Protein AF-A0A533WAU2-F1 (afdb_monomer)

Radius of gyration: 18.28 Å; Cα contacts (8 Å, |Δi|>4): 131; chains: 1; bounding box: 46×35×46 Å

Mean predicted aligned error: 8.16 Å

Nearest PDB structures (foldseek):
  4fxy-assembly2_Q  TM=3.503E-01  e=6.718E+00  Rattus norvegicus

Sequence (148 aa):
MLFSISYALVEYYVIRDTTFGYSPMLFSLVYPYHFAMAAVFGLAAYGLLCGRVSIKSIIPSFIMVSALFSSMLAVEDFTWFTLRAVAPMHGDVNAGKLIMSGEWTTQFMGSVDAHFTAIPNWYFLSVVFSALVMMTTRRQQLAAIATT

pLDDT: mean 77.38, std 13.09, range [43.53, 93.62]

Secondary structure (DSSP, 8-state):
-HHHHHHHHHIIIIIS-GGG---HHHHGGGHHHHHHHHHHHHHHHHHHH-SS--GGGHHHHHHHHHHHHHHHHHHHHHHHHHHHHHSPPTT-TTTT-S--TTSHHHHTT-EEE-SSSEEEHHHHHHHHHHHHHHHHHHHHHHHHHHT-

Solvent-accessible surface area (backbone atoms only — not comparable to full-atom values): 8220 Å² total; per-residue (Å²): 104,69,65,29,46,56,45,22,52,44,44,55,64,60,68,64,39,52,90,80,70,60,63,71,75,69,52,61,67,46,60,60,43,58,58,55,47,49,53,52,51,32,53,53,46,36,63,71,73,44,84,69,89,45,84,87,43,50,64,63,42,49,54,50,21,51,31,51,52,44,50,39,48,54,49,16,52,51,43,32,25,45,40,28,35,78,61,48,61,87,87,50,92,58,53,63,36,54,42,57,81,79,37,81,80,18,60,84,68,36,54,47,81,65,89,77,33,36,43,37,43,58,55,58,52,39,53,54,51,31,52,52,49,52,52,52,53,50,51,52,53,53,53,54,59,76,74,108

Structure (mmCIF, N/CA/C/O backbone):
data_AF-A0A533WAU2-F1
#
_entry.id   AF-A0A533WAU2-F1
#
loop_
_atom_site.group_PDB
_atom_site.id
_atom_site.type_symbol
_atom_site.label_atom_id
_atom_site.label_alt_id
_atom_site.label_comp_id
_atom_site.label_asym_id
_atom_site.label_entity_id
_atom_site.label_seq_id
_atom_site.pdbx_PDB_ins_code
_atom_site.Cartn_x
_atom_site.Cartn_y
_atom_site.Cartn_z
_atom_site.occupancy
_atom_site.B_iso_or_equiv
_atom_site.auth_seq_id
_atom_site.auth_comp_id
_atom_site.auth_asym_id
_atom_site.auth_atom_id
_atom_site.pdbx_PDB_model_num
ATOM 1 N N . MET A 1 1 ? -11.502 2.915 -1.352 1.00 70.00 1 MET A N 1
ATOM 2 C CA . MET A 1 1 ? -11.145 2.083 -2.523 1.00 70.00 1 MET A CA 1
ATOM 3 C C . MET A 1 1 ? -11.074 2.904 -3.805 1.00 70.00 1 MET A C 1
ATOM 5 O O . MET A 1 1 ? -9.969 3.071 -4.286 1.00 70.00 1 MET A O 1
ATOM 9 N N . LEU A 1 2 ? -12.183 3.470 -4.317 1.00 78.38 2 LEU A N 1
ATOM 10 C CA . LEU A 1 2 ? -12.153 4.319 -5.527 1.00 78.38 2 LEU A CA 1
ATOM 11 C C . LEU A 1 2 ? -11.120 5.443 -5.433 1.00 78.38 2 LEU A C 1
ATOM 13 O O . LEU A 1 2 ? -10.349 5.627 -6.359 1.00 78.38 2 LEU A O 1
ATOM 17 N N . PHE A 1 3 ? -11.060 6.124 -4.283 1.00 77.88 3 PHE A N 1
ATOM 18 C CA . PHE A 1 3 ? -10.041 7.139 -4.041 1.00 77.88 3 PHE A CA 1
ATOM 19 C C . PHE A 1 3 ? -8.614 6.611 -4.275 1.00 77.88 3 PHE A C 1
ATOM 21 O O . PHE A 1 3 ? -7.903 7.171 -5.094 1.00 77.88 3 PHE A O 1
ATOM 28 N N . SER A 1 4 ? -8.218 5.523 -3.599 1.00 81.75 4 SER A N 1
ATOM 29 C CA . SER A 1 4 ? -6.873 4.933 -3.699 1.00 81.75 4 SER A CA 1
ATOM 30 C C . SER A 1 4 ? -6.512 4.535 -5.130 1.00 81.75 4 SER A C 1
ATOM 32 O O . SER A 1 4 ? -5.397 4.767 -5.573 1.00 81.7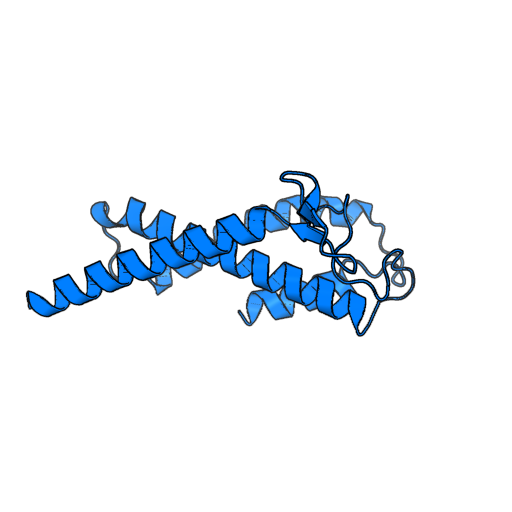5 4 SER A O 1
ATOM 34 N N . ILE A 1 5 ? -7.473 3.977 -5.874 1.00 83.94 5 ILE A N 1
ATOM 35 C CA . ILE A 1 5 ? -7.278 3.591 -7.278 1.00 83.94 5 ILE A CA 1
ATOM 36 C C . ILE A 1 5 ? -7.082 4.835 -8.153 1.00 83.94 5 ILE A C 1
ATOM 38 O O . ILE A 1 5 ? -6.131 4.905 -8.928 1.00 83.94 5 ILE A O 1
ATOM 42 N N . SER A 1 6 ? -7.968 5.827 -8.023 1.00 80.25 6 SER A N 1
ATOM 43 C CA . SER A 1 6 ? -7.872 7.084 -8.769 1.00 80.25 6 SER A CA 1
ATOM 44 C C . SER A 1 6 ? -6.581 7.830 -8.453 1.00 80.25 6 SER A C 1
ATOM 46 O O . SER A 1 6 ? -5.970 8.400 -9.352 1.00 80.25 6 SER A O 1
ATOM 48 N N . TYR A 1 7 ? -6.153 7.816 -7.193 1.00 79.44 7 TYR A N 1
ATOM 49 C CA . TYR A 1 7 ? -4.909 8.445 -6.787 1.00 79.44 7 TYR A CA 1
ATOM 50 C C . TYR A 1 7 ? -3.698 7.719 -7.368 1.00 79.44 7 TYR A C 1
ATOM 52 O O . TYR A 1 7 ? -2.875 8.379 -7.985 1.00 79.44 7 TYR A O 1
ATOM 60 N N . ALA A 1 8 ? -3.630 6.387 -7.292 1.00 83.69 8 ALA A N 1
ATOM 61 C CA . ALA A 1 8 ? -2.538 5.623 -7.896 1.00 83.69 8 ALA A CA 1
ATOM 62 C C . ALA A 1 8 ? -2.405 5.875 -9.411 1.00 83.69 8 ALA A C 1
ATOM 64 O O . ALA A 1 8 ? -1.294 5.959 -9.930 1.00 83.69 8 ALA A O 1
ATOM 65 N N . LEU A 1 9 ? -3.526 6.058 -10.122 1.00 83.69 9 LEU A N 1
ATOM 66 C CA . LEU A 1 9 ? -3.531 6.461 -11.535 1.00 83.69 9 LEU A CA 1
ATOM 67 C C . LEU A 1 9 ? -2.919 7.851 -11.745 1.00 83.69 9 LEU A C 1
ATOM 69 O O . LEU A 1 9 ? -2.072 8.026 -12.620 1.00 83.69 9 LEU A O 1
ATOM 73 N N . VAL A 1 10 ? -3.352 8.837 -10.954 1.00 80.38 10 VAL A N 1
ATOM 74 C CA . VAL A 1 10 ? -2.819 10.207 -11.006 1.00 80.38 10 VAL A CA 1
ATOM 75 C C . VAL A 1 10 ? -1.337 10.207 -10.644 1.00 80.38 10 VAL A C 1
ATOM 77 O O . VAL A 1 10 ? -0.532 10.838 -11.324 1.00 80.38 10 VAL A O 1
ATOM 80 N N . GLU A 1 11 ? -0.947 9.466 -9.616 1.00 78.56 11 GLU A N 1
ATOM 81 C CA . GLU A 1 11 ? 0.438 9.378 -9.192 1.00 78.56 11 GLU A CA 1
ATOM 82 C C . GLU A 1 11 ? 1.320 8.758 -10.279 1.00 78.56 11 GLU A C 1
ATOM 84 O O . GLU A 1 11 ? 2.359 9.322 -10.629 1.00 78.56 11 GLU A O 1
ATOM 89 N N . TYR A 1 12 ? 0.895 7.633 -10.856 1.00 82.69 12 TYR A N 1
ATOM 90 C CA . TYR A 1 12 ? 1.682 6.929 -11.862 1.00 82.69 12 TYR A CA 1
ATOM 91 C C . TYR A 1 12 ? 1.799 7.718 -13.175 1.00 82.69 12 TYR A C 1
ATOM 93 O O . TYR A 1 12 ? 2.903 7.874 -13.688 1.00 82.69 12 TYR A O 1
ATOM 101 N N . TYR A 1 13 ? 0.695 8.256 -13.706 1.00 81.69 13 TYR A N 1
ATOM 102 C CA . TYR A 1 13 ? 0.682 8.873 -15.042 1.00 81.69 13 TYR A CA 1
ATOM 103 C C . TYR A 1 13 ? 0.816 10.394 -15.070 1.00 81.69 13 TYR A C 1
ATOM 105 O O . TYR A 1 13 ? 1.127 10.942 -16.119 1.00 81.69 13 TYR A O 1
ATOM 113 N N . VAL A 1 14 ? 0.536 11.099 -13.974 1.00 74.25 14 VAL A N 1
ATOM 114 C CA . VAL A 1 14 ? 0.518 12.575 -13.966 1.00 74.25 14 VAL A CA 1
ATOM 115 C C . VAL A 1 14 ? 1.638 13.133 -13.101 1.00 74.25 14 VAL A C 1
ATOM 117 O O . VAL A 1 14 ? 2.281 14.107 -13.478 1.00 74.25 14 VAL A O 1
ATOM 120 N N . ILE A 1 15 ? 1.881 12.524 -11.940 1.00 70.94 15 ILE A N 1
ATOM 121 C CA . ILE A 1 15 ? 2.908 12.988 -10.999 1.00 70.94 15 ILE A CA 1
ATOM 122 C C . ILE A 1 15 ? 4.295 12.485 -11.409 1.00 70.94 15 ILE A C 1
ATOM 124 O O . ILE A 1 15 ? 5.270 13.236 -11.382 1.00 70.94 15 ILE A O 1
ATOM 128 N N . ARG A 1 16 ? 4.399 11.207 -11.781 1.00 67.94 16 ARG A N 1
ATOM 129 C CA . ARG A 1 16 ? 5.670 10.573 -12.150 1.00 67.94 16 ARG A CA 1
ATOM 130 C C . ARG A 1 16 ? 6.084 10.781 -13.604 1.00 67.94 16 ARG A C 1
ATOM 132 O O . ARG A 1 16 ? 7.270 10.623 -13.896 1.00 67.94 16 ARG A O 1
ATOM 139 N N . ASP A 1 17 ? 5.149 11.113 -14.489 1.00 63.72 17 ASP A N 1
ATOM 140 C CA . ASP A 1 17 ? 5.454 11.310 -15.900 1.00 63.72 17 ASP A CA 1
ATOM 141 C C . ASP A 1 17 ? 6.189 12.643 -16.114 1.00 63.72 17 ASP A C 1
ATOM 143 O O . ASP A 1 17 ? 5.627 13.737 -16.030 1.00 63.72 17 ASP A O 1
ATOM 147 N N . THR A 1 18 ? 7.489 12.543 -16.385 1.00 58.88 18 THR A N 1
ATOM 148 C CA . THR A 1 18 ? 8.367 13.694 -16.620 1.00 58.88 18 THR A CA 1
ATOM 149 C C . THR A 1 18 ? 8.340 14.181 -18.068 1.00 58.88 18 THR A C 1
ATOM 151 O O . THR A 1 18 ? 8.976 15.195 -18.368 1.00 58.88 18 THR A O 1
ATOM 154 N N . THR A 1 19 ? 7.587 13.535 -18.971 1.00 57.09 19 THR A N 1
ATOM 155 C CA . THR A 1 19 ? 7.469 13.991 -20.370 1.00 57.09 19 THR A CA 1
ATOM 156 C C . THR A 1 19 ? 6.837 15.377 -20.494 1.00 57.09 19 THR A C 1
ATOM 158 O O . THR A 1 19 ? 7.128 16.094 -21.450 1.00 57.09 19 THR A O 1
ATOM 161 N N . PHE A 1 20 ? 6.069 15.818 -19.493 1.00 51.81 20 PHE A N 1
ATOM 162 C CA . PHE A 1 20 ? 5.537 17.183 -19.413 1.00 51.81 20 PHE A CA 1
ATOM 163 C C . PHE A 1 20 ? 6.557 18.239 -18.940 1.00 51.81 20 PHE A C 1
ATOM 165 O O . PHE A 1 20 ? 6.206 19.409 -18.798 1.00 51.81 20 PHE A O 1
ATOM 172 N N . GLY A 1 21 ? 7.823 17.874 -18.702 1.00 48.28 21 GLY A N 1
ATOM 173 C CA . GLY A 1 21 ? 8.892 18.825 -18.370 1.00 48.28 21 GLY A CA 1
ATOM 174 C C . GLY A 1 21 ? 8.818 19.423 -16.958 1.00 48.28 21 GLY A C 1
ATOM 175 O O . GLY A 1 21 ? 9.555 20.361 -16.650 1.00 48.28 21 GLY A O 1
ATOM 176 N N . TYR A 1 22 ? 7.960 18.894 -16.080 1.00 47.91 22 TYR A N 1
ATOM 177 C CA . TYR A 1 22 ? 7.905 19.304 -14.678 1.00 47.91 22 TYR A CA 1
ATOM 178 C C . TYR A 1 22 ? 9.047 18.658 -13.882 1.00 47.91 22 TYR A C 1
ATOM 180 O O . TYR A 1 22 ? 9.235 17.443 -13.891 1.00 47.91 22 TYR A O 1
ATOM 188 N N . SER A 1 23 ? 9.835 19.487 -13.191 1.00 49.06 23 SER A N 1
ATOM 189 C CA . SER A 1 23 ? 10.961 19.029 -12.371 1.00 49.06 23 SER A CA 1
ATOM 190 C C . SER A 1 23 ? 10.481 18.114 -11.228 1.00 49.06 23 SER A C 1
ATOM 192 O O . SER A 1 23 ? 9.602 18.529 -10.464 1.00 49.06 23 SER A O 1
ATOM 194 N N . PRO A 1 24 ? 11.109 16.938 -11.011 1.00 50.12 24 PRO A N 1
ATOM 195 C CA . PRO A 1 24 ? 10.825 16.046 -9.878 1.00 50.12 24 PRO A CA 1
ATOM 196 C C . PRO A 1 24 ? 10.912 16.733 -8.502 1.00 50.12 24 PRO A C 1
ATOM 198 O O . PRO A 1 24 ? 10.351 16.253 -7.520 1.00 50.12 24 PRO A O 1
ATOM 201 N N . MET A 1 25 ? 11.599 17.879 -8.420 1.00 43.53 25 MET A N 1
A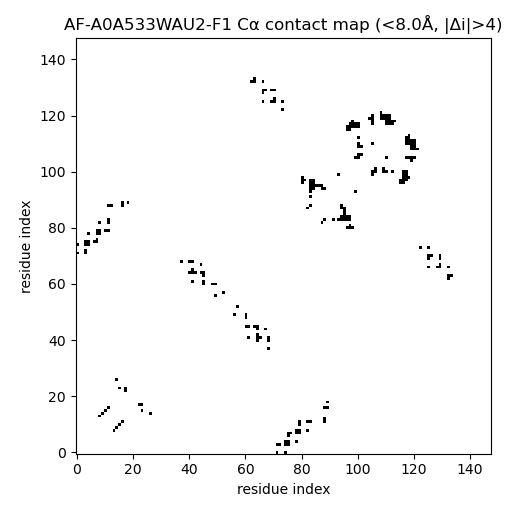TOM 202 C CA . MET A 1 25 ? 11.824 18.642 -7.189 1.00 43.53 25 MET A CA 1
ATOM 203 C C . MET A 1 25 ? 10.593 19.429 -6.703 1.00 43.53 25 MET A C 1
ATOM 205 O O . MET A 1 25 ? 10.524 19.790 -5.534 1.00 43.53 25 MET A O 1
ATOM 209 N N . LEU A 1 26 ? 9.601 19.682 -7.565 1.00 47.31 26 LEU A N 1
ATOM 210 C CA . LEU A 1 26 ? 8.295 20.208 -7.139 1.00 47.31 26 LEU A CA 1
ATOM 211 C C . LEU A 1 26 ? 7.408 19.104 -6.538 1.00 47.31 26 LEU A C 1
ATOM 213 O O . LEU A 1 26 ? 6.524 19.394 -5.739 1.00 47.31 26 LEU A O 1
ATOM 217 N N . PHE A 1 27 ? 7.686 17.836 -6.855 1.00 49.00 27 PHE A N 1
ATOM 218 C CA . PHE A 1 27 ? 6.941 16.679 -6.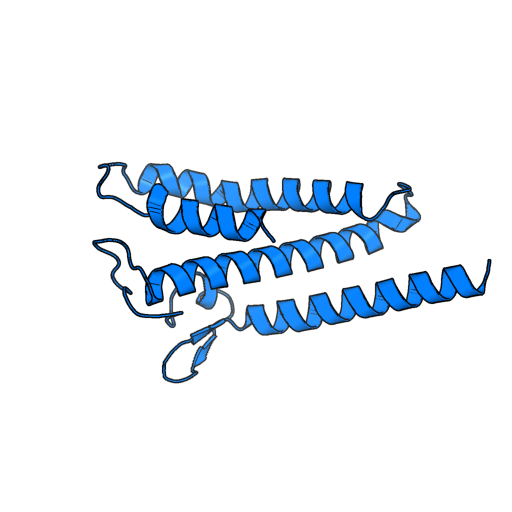357 1.00 49.00 27 PHE A CA 1
ATOM 219 C C . PHE A 1 27 ? 7.490 16.095 -5.054 1.00 49.00 27 PHE A C 1
ATOM 221 O O . PHE A 1 27 ? 6.745 15.475 -4.300 1.00 49.00 27 PHE A O 1
ATOM 228 N N . SER A 1 28 ? 8.742 16.375 -4.689 1.00 45.38 28 SER A N 1
ATOM 229 C CA . SER A 1 28 ? 9.223 16.116 -3.324 1.00 45.38 28 SER A CA 1
ATOM 230 C C . SER A 1 28 ? 8.480 16.955 -2.266 1.00 45.38 28 SER A C 1
ATOM 232 O 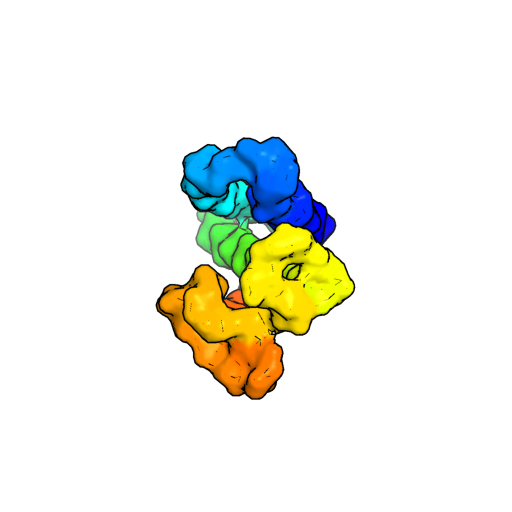O . SER A 1 28 ? 8.381 16.529 -1.118 1.00 45.38 28 SER A O 1
ATOM 234 N N . LEU A 1 29 ? 7.851 18.077 -2.654 1.00 44.59 29 LEU A N 1
ATOM 235 C CA . LEU A 1 29 ? 6.888 18.829 -1.828 1.00 44.59 29 LEU A CA 1
ATOM 236 C C . LEU A 1 29 ? 5.504 18.152 -1.718 1.00 44.59 29 LEU A C 1
ATOM 238 O O . LEU A 1 29 ? 4.697 18.560 -0.884 1.00 44.59 29 LEU A O 1
ATOM 242 N N . VAL A 1 30 ? 5.240 17.098 -2.499 1.00 49.94 30 VAL A N 1
ATOM 243 C CA . VAL A 1 30 ? 4.051 16.222 -2.415 1.00 49.94 30 VAL A CA 1
ATOM 244 C C . VAL A 1 30 ? 4.337 14.990 -1.534 1.00 49.94 30 VAL A C 1
ATOM 246 O O . VAL A 1 30 ? 3.425 14.308 -1.082 1.00 49.94 30 VAL A O 1
ATOM 249 N N . TYR A 1 31 ? 5.585 14.732 -1.137 1.00 49.28 31 TYR A N 1
ATOM 250 C CA . TYR A 1 31 ? 5.877 13.714 -0.116 1.00 49.28 31 TYR A CA 1
ATOM 251 C C . TYR A 1 31 ? 5.173 14.001 1.239 1.00 49.28 31 TYR A C 1
ATOM 253 O O . TYR A 1 31 ? 4.569 13.091 1.810 1.00 49.28 31 TYR A O 1
ATOM 261 N N . PRO A 1 32 ? 5.106 15.262 1.724 1.00 53.25 32 PRO A N 1
ATOM 262 C CA . PRO A 1 32 ? 4.226 15.670 2.826 1.00 53.25 32 PRO A CA 1
ATOM 263 C C . PRO A 1 32 ? 2.722 15.523 2.540 1.00 53.25 32 PRO A C 1
ATOM 265 O O . PRO A 1 32 ? 1.926 15.434 3.474 1.00 53.25 32 PRO A O 1
ATOM 268 N N . TYR A 1 33 ? 2.301 15.500 1.271 1.00 56.75 33 TYR A N 1
ATOM 269 C CA . TYR A 1 33 ? 0.887 15.394 0.900 1.00 56.75 33 TYR A CA 1
ATOM 270 C C . TYR A 1 33 ? 0.304 14.019 1.243 1.00 56.75 33 TYR A C 1
ATOM 272 O O . TYR A 1 33 ? -0.852 13.961 1.649 1.00 56.75 33 TYR A O 1
ATOM 280 N N . HIS A 1 34 ? 1.098 12.940 1.226 1.00 61.50 34 HIS A N 1
ATOM 281 C CA . HIS A 1 34 ? 0.668 11.637 1.756 1.00 61.50 34 HIS A CA 1
ATOM 282 C C . HIS A 1 34 ? 0.299 11.720 3.248 1.00 61.50 34 HIS A C 1
ATOM 284 O O . HIS A 1 34 ? -0.692 11.129 3.674 1.00 61.50 34 HIS A O 1
ATOM 290 N N . PHE A 1 35 ? 1.025 12.520 4.041 1.00 62.41 35 PHE A N 1
ATOM 291 C CA . PHE A 1 35 ? 0.696 12.759 5.453 1.00 62.41 35 PHE A CA 1
ATOM 292 C C . PHE A 1 35 ? -0.558 13.627 5.625 1.00 62.41 35 PHE A C 1
ATOM 294 O O . PHE A 1 35 ? -1.384 13.353 6.499 1.00 62.41 35 PHE A O 1
ATOM 301 N N . ALA A 1 36 ? -0.744 14.643 4.778 1.00 63.16 36 ALA A N 1
ATOM 302 C CA . ALA A 1 36 ? -1.961 15.456 4.778 1.00 63.16 36 ALA A CA 1
ATOM 303 C C . ALA A 1 36 ? -3.195 14.635 4.357 1.00 63.16 36 ALA A C 1
ATOM 305 O O . ALA A 1 36 ? -4.249 14.721 4.990 1.00 63.16 36 ALA A O 1
ATOM 306 N N . MET A 1 37 ? -3.050 13.776 3.347 1.00 65.44 37 MET A N 1
ATOM 307 C CA . MET A 1 37 ? -4.071 12.818 2.933 1.00 65.44 37 MET A CA 1
ATOM 308 C C . MET A 1 37 ? -4.387 11.814 4.035 1.00 65.44 37 MET A C 1
ATOM 310 O O . MET A 1 37 ? -5.560 11.557 4.282 1.00 65.44 37 MET A O 1
ATOM 314 N N . ALA A 1 38 ? -3.381 11.295 4.745 1.00 66.75 38 ALA A N 1
ATOM 315 C CA . ALA A 1 38 ? -3.591 10.382 5.866 1.00 66.75 38 ALA A CA 1
ATOM 316 C C . ALA A 1 38 ? -4.513 10.974 6.938 1.00 66.75 38 ALA A C 1
ATOM 318 O O . ALA A 1 38 ? -5.434 10.306 7.414 1.00 66.75 38 ALA A O 1
ATOM 319 N N . ALA A 1 39 ? -4.314 12.252 7.270 1.00 66.50 39 ALA A N 1
ATOM 320 C CA . ALA A 1 39 ? -5.165 12.966 8.214 1.00 66.50 39 ALA A CA 1
ATOM 321 C C . ALA A 1 39 ? -6.600 13.142 7.682 1.00 66.50 39 ALA A C 1
ATOM 323 O O . ALA A 1 39 ? -7.559 12.887 8.411 1.00 66.50 39 ALA A O 1
ATOM 324 N N . VAL A 1 40 ? -6.767 13.518 6.409 1.00 68.38 40 VAL A N 1
ATOM 325 C CA . VAL A 1 40 ? -8.092 13.682 5.782 1.00 68.38 40 VAL A CA 1
ATOM 326 C C . VAL A 1 40 ? -8.832 12.344 5.672 1.00 68.38 40 VAL A C 1
ATOM 328 O O . VAL A 1 40 ? -10.013 12.277 6.018 1.00 68.38 40 VAL A O 1
ATOM 331 N N . PHE A 1 41 ? -8.154 11.263 5.276 1.00 68.06 41 PHE A N 1
ATOM 332 C CA . PHE A 1 41 ? -8.740 9.920 5.227 1.00 68.06 41 PHE A CA 1
ATOM 333 C C . PHE A 1 41 ? -9.136 9.417 6.596 1.00 68.06 41 PHE A C 1
ATOM 335 O O . PHE A 1 41 ? -10.218 8.847 6.743 1.00 68.06 41 PHE A O 1
ATOM 342 N N . GLY A 1 42 ? -8.303 9.672 7.602 1.00 68.75 42 GLY A N 1
ATOM 343 C CA . GLY A 1 42 ? -8.637 9.299 8.960 1.00 68.75 42 GLY A CA 1
ATOM 344 C C . GLY A 1 42 ? -9.851 10.045 9.499 1.00 68.75 42 GLY A C 1
ATOM 345 O O . GLY A 1 42 ? -10.737 9.426 10.083 1.00 68.75 42 GLY A O 1
ATOM 346 N N . LEU A 1 43 ? -9.960 11.347 9.237 1.00 68.81 43 LEU A N 1
ATOM 347 C CA . LEU A 1 43 ? -11.117 12.147 9.650 1.00 68.81 43 LEU A CA 1
ATOM 348 C C . LEU A 1 43 ? -12.402 11.763 8.897 1.00 68.81 43 LEU A C 1
ATOM 350 O O . LEU A 1 43 ? -13.466 11.666 9.511 1.00 68.81 43 LEU A O 1
ATOM 354 N N . ALA A 1 44 ? -12.319 11.495 7.592 1.00 66.62 44 ALA A N 1
ATOM 355 C CA . ALA A 1 44 ? -13.464 11.044 6.802 1.00 66.62 44 ALA A CA 1
ATOM 356 C C . ALA A 1 44 ? -13.952 9.653 7.246 1.00 66.62 44 ALA A C 1
ATOM 358 O O . ALA A 1 44 ? -15.152 9.449 7.440 1.00 66.62 44 ALA A O 1
ATOM 359 N N . ALA A 1 45 ? -13.029 8.712 7.473 1.00 65.56 45 ALA A N 1
ATOM 360 C CA . ALA A 1 45 ? -13.348 7.385 7.996 1.00 65.56 45 ALA A CA 1
ATOM 361 C C . ALA A 1 45 ? -13.946 7.460 9.411 1.00 65.56 45 ALA A C 1
ATOM 363 O O . ALA A 1 45 ? -14.931 6.778 9.695 1.00 65.56 45 ALA A O 1
ATOM 364 N N . TYR A 1 46 ? -13.415 8.337 10.269 1.00 66.94 46 TYR A N 1
ATOM 365 C CA . TYR A 1 46 ? -13.964 8.611 11.597 1.00 66.94 46 TYR A CA 1
ATOM 366 C C . TYR A 1 46 ? -15.432 9.057 11.530 1.00 66.94 46 TYR A C 1
ATOM 368 O O . TYR A 1 46 ? -16.291 8.460 12.183 1.00 66.94 46 TYR A O 1
ATOM 376 N N . GLY A 1 47 ? -15.734 10.071 10.712 1.00 64.81 47 GLY A N 1
ATOM 377 C CA . GLY A 1 47 ? -17.088 10.617 10.584 1.00 64.81 47 GLY A CA 1
ATOM 378 C C . GLY A 1 47 ? -18.103 9.614 10.027 1.00 64.81 47 GLY A C 1
ATOM 379 O O . GLY A 1 47 ? -19.248 9.590 10.471 1.00 64.81 47 GLY A O 1
ATOM 380 N N . LEU A 1 48 ? -17.679 8.754 9.097 1.00 64.31 48 LEU A N 1
ATOM 381 C CA . LEU A 1 48 ? -18.547 7.757 8.464 1.00 64.31 48 LEU A CA 1
ATOM 382 C C . LEU A 1 48 ? -18.839 6.545 9.359 1.00 64.31 48 LEU A C 1
ATOM 384 O O . LEU A 1 48 ? -19.933 5.987 9.294 1.00 64.31 48 LEU A O 1
ATOM 388 N N . LEU A 1 49 ? -17.879 6.115 10.182 1.00 65.38 49 LEU A N 1
ATOM 389 C CA . LEU A 1 49 ? -17.970 4.837 10.906 1.00 65.38 49 LEU A CA 1
ATOM 390 C C . LEU A 1 49 ? -18.404 4.983 12.356 1.00 65.38 49 LEU A C 1
ATOM 392 O O . LEU A 1 49 ? -18.888 4.028 12.963 1.00 65.38 49 LEU A O 1
ATOM 396 N N . CYS A 1 50 ? -18.230 6.166 12.932 1.00 63.69 50 CYS A N 1
ATOM 397 C CA . CYS A 1 50 ? -18.476 6.408 14.344 1.00 63.69 50 CYS A CA 1
ATOM 398 C C . CYS A 1 50 ? -19.670 7.333 14.534 1.00 63.69 50 CYS A C 1
ATOM 400 O O . CYS A 1 50 ? -19.578 8.247 15.340 1.00 63.69 50 CYS A O 1
ATOM 402 N N . GLY A 1 51 ? -20.781 7.085 13.820 1.00 57.50 51 GLY A N 1
ATOM 403 C CA . GLY A 1 51 ? -21.988 7.930 13.720 1.00 57.50 51 GLY A CA 1
ATOM 404 C C . GLY A 1 51 ? -22.603 8.479 15.025 1.00 57.50 51 GLY A C 1
ATOM 405 O O . GLY A 1 51 ? -23.578 9.223 14.974 1.00 57.50 51 GLY A O 1
ATOM 406 N N . ARG A 1 52 ? -22.036 8.162 16.196 1.00 61.06 52 ARG A N 1
ATOM 407 C CA . ARG A 1 52 ? -22.133 8.940 17.437 1.00 61.06 52 ARG A CA 1
ATOM 408 C C . ARG A 1 52 ? -20.735 9.229 17.997 1.00 61.06 52 ARG A C 1
ATOM 410 O O . ARG A 1 52 ? -20.058 8.326 18.485 1.00 61.06 52 ARG A O 1
ATOM 417 N N . VAL A 1 53 ? -20.335 10.499 17.981 1.00 60.91 53 VAL A N 1
ATOM 418 C CA . VAL A 1 53 ? -19.075 10.958 18.580 1.00 60.91 53 VAL A CA 1
ATOM 419 C C . VAL A 1 53 ? -19.172 10.869 20.106 1.00 60.91 53 VAL A C 1
ATOM 421 O O . VAL A 1 53 ? -19.991 11.547 20.723 1.00 60.91 53 VAL A O 1
ATOM 424 N N . SER A 1 54 ? -18.338 10.032 20.724 1.00 71.44 54 SER A N 1
ATOM 425 C CA . SER A 1 54 ? -18.201 9.919 22.178 1.00 71.44 54 SER A CA 1
ATOM 426 C C . SER A 1 54 ? -16.728 9.917 22.573 1.00 71.44 54 SER A C 1
ATOM 428 O O . SER A 1 54 ? -15.894 9.329 21.892 1.00 71.44 54 SER A O 1
ATOM 430 N N . ILE A 1 55 ? -16.388 10.494 23.729 1.00 74.06 55 ILE A N 1
ATOM 431 C CA . ILE A 1 55 ? -15.019 10.413 24.270 1.00 74.06 55 ILE A CA 1
ATOM 432 C C . ILE A 1 55 ? -14.586 8.949 24.452 1.00 74.06 55 ILE A C 1
ATOM 434 O O . ILE A 1 55 ? -13.437 8.600 24.193 1.00 74.06 55 ILE A O 1
ATOM 438 N N . LYS A 1 56 ? -15.525 8.064 24.816 1.00 75.56 56 LYS A N 1
ATOM 439 C CA . LYS A 1 56 ? -15.256 6.628 24.984 1.00 75.56 56 LYS A CA 1
ATOM 440 C C . LYS A 1 56 ? -14.970 5.909 23.662 1.00 75.56 56 LYS A C 1
ATOM 442 O O . LYS A 1 56 ? -14.382 4.832 23.689 1.00 75.56 56 LYS A O 1
ATOM 447 N N . SER A 1 57 ? -15.372 6.477 22.521 1.00 74.06 57 SER A N 1
ATOM 448 C CA . SER A 1 57 ? -15.139 5.877 21.206 1.00 74.06 57 SER A CA 1
ATOM 449 C C . SER A 1 57 ? -13.839 6.338 20.551 1.00 74.06 57 SER A C 1
ATOM 451 O O . SER A 1 57 ? -13.413 5.684 19.613 1.00 74.06 57 SER A O 1
ATOM 453 N N . ILE A 1 58 ? -13.158 7.374 21.060 1.00 77.00 58 ILE A N 1
ATOM 454 C CA . ILE A 1 58 ? -11.959 7.954 20.421 1.00 77.00 58 ILE A CA 1
ATOM 455 C C . ILE A 1 58 ? -10.892 6.896 20.106 1.00 77.00 58 ILE A C 1
ATOM 457 O O . ILE A 1 58 ? -10.430 6.820 18.970 1.00 77.00 58 ILE A O 1
ATOM 461 N N . ILE A 1 59 ? -10.516 6.064 21.084 1.00 81.00 59 ILE A N 1
ATOM 462 C CA . ILE A 1 59 ? -9.463 5.051 20.897 1.00 81.00 59 ILE A CA 1
ATOM 463 C C . ILE A 1 59 ? -9.895 3.973 19.880 1.00 81.00 59 ILE A C 1
ATOM 465 O O . ILE A 1 59 ? -9.170 3.775 18.904 1.00 81.00 59 ILE A O 1
ATOM 469 N N . PRO A 1 60 ? -11.060 3.303 20.031 1.00 78.38 60 PRO A N 1
ATOM 470 C CA . PRO A 1 60 ? -11.559 2.370 19.017 1.00 78.38 60 PRO A CA 1
ATOM 471 C C . PRO A 1 60 ? -11.663 2.980 17.616 1.00 78.38 60 PRO A C 1
ATOM 473 O O . PRO A 1 60 ? -11.319 2.330 16.629 1.00 78.38 60 PRO A O 1
ATOM 476 N N . SER A 1 61 ? -12.105 4.235 17.523 1.00 77.19 61 SER A N 1
ATOM 477 C CA . SER A 1 61 ? -12.215 4.946 16.256 1.00 77.19 61 SER A CA 1
ATOM 478 C C . SER A 1 61 ? -10.853 5.199 15.625 1.00 77.19 61 SER A C 1
ATOM 480 O O . SER A 1 61 ? -10.705 4.988 14.427 1.00 77.19 61 SER A O 1
ATOM 482 N N . PHE A 1 62 ? -9.851 5.600 16.411 1.00 80.25 62 PHE A N 1
ATOM 483 C CA . PHE A 1 62 ? -8.488 5.782 15.917 1.00 80.25 62 PHE A CA 1
ATOM 484 C C . PHE A 1 62 ? -7.916 4.471 15.370 1.00 80.25 62 PHE A C 1
ATOM 486 O O . PHE A 1 62 ? -7.379 4.450 14.270 1.00 80.25 62 PHE A O 1
ATOM 493 N N . ILE A 1 63 ? -8.118 3.359 16.082 1.00 85.31 63 ILE A N 1
ATOM 494 C CA . ILE A 1 63 ? -7.688 2.024 15.641 1.00 85.31 63 ILE A CA 1
ATOM 495 C C . ILE A 1 63 ? -8.364 1.628 14.316 1.00 85.31 63 ILE A C 1
ATOM 497 O O . ILE A 1 63 ? -7.689 1.164 13.396 1.00 85.31 63 ILE A O 1
ATOM 501 N N . MET A 1 64 ? -9.678 1.849 14.190 1.00 82.50 64 MET A N 1
ATOM 502 C CA . MET A 1 64 ? -10.428 1.600 12.951 1.00 82.50 64 MET A CA 1
ATOM 503 C C . MET A 1 64 ? -9.922 2.461 11.791 1.00 82.50 64 MET A C 1
ATOM 505 O O . MET A 1 64 ? -9.682 1.966 10.691 1.00 82.50 64 MET A O 1
ATOM 509 N N . VAL A 1 65 ? -9.719 3.749 12.052 1.00 81.94 65 VAL A N 1
ATOM 510 C CA . VAL A 1 65 ? -9.147 4.701 11.102 1.00 81.94 65 VAL A CA 1
ATOM 511 C C . VAL A 1 65 ? -7.772 4.241 10.627 1.00 81.94 65 VAL A C 1
ATOM 513 O O . VAL A 1 65 ? -7.534 4.209 9.422 1.00 81.94 65 VAL A O 1
ATOM 516 N N . SER A 1 66 ? -6.883 3.836 11.536 1.00 83.00 66 SER A N 1
ATOM 517 C CA . SER A 1 66 ? -5.550 3.345 11.181 1.00 83.00 66 SER A CA 1
ATOM 518 C C . SER A 1 66 ? -5.612 2.081 10.322 1.00 83.00 66 SER A C 1
ATOM 520 O O . SER A 1 66 ? -4.842 1.961 9.371 1.00 83.00 66 SER A O 1
ATOM 522 N N . ALA A 1 67 ? -6.526 1.152 10.619 1.00 85.88 67 ALA A N 1
ATOM 523 C CA . ALA A 1 67 ? -6.697 -0.075 9.836 1.00 85.88 67 ALA A CA 1
ATOM 524 C C . ALA A 1 67 ? -7.159 0.227 8.406 1.00 85.88 67 ALA A C 1
ATOM 526 O O . ALA A 1 67 ? -6.612 -0.298 7.434 1.00 85.88 67 ALA A O 1
ATOM 527 N N . LEU A 1 68 ? -8.127 1.131 8.266 1.00 81.25 68 LEU A N 1
ATOM 528 C CA . LEU A 1 68 ? -8.630 1.551 6.962 1.00 81.25 68 LEU A CA 1
ATOM 529 C C . LEU A 1 68 ? -7.598 2.333 6.171 1.00 81.25 68 LEU A C 1
ATOM 531 O O . LEU A 1 68 ? -7.427 2.072 4.985 1.00 81.25 68 LEU A O 1
ATOM 535 N N . PHE A 1 69 ? -6.891 3.251 6.822 1.00 81.62 69 PHE A N 1
ATOM 536 C CA . PHE A 1 69 ? -5.817 4.002 6.193 1.00 81.62 69 PHE A CA 1
ATOM 537 C C . PHE A 1 69 ? -4.719 3.065 5.676 1.00 81.62 69 PHE A C 1
ATOM 539 O O . PHE A 1 69 ? -4.356 3.130 4.505 1.00 81.62 69 PHE A O 1
ATOM 546 N N . SER A 1 70 ? -4.265 2.122 6.507 1.00 84.56 70 SER A N 1
ATOM 547 C CA . SER A 1 70 ? -3.274 1.118 6.109 1.00 84.56 70 SER A CA 1
ATOM 548 C C . SER A 1 70 ? -3.754 0.264 4.928 1.00 84.56 70 SER A C 1
ATOM 550 O O . SER A 1 70 ? -3.004 0.053 3.978 1.00 84.56 70 SER A O 1
ATOM 552 N N . SER A 1 71 ? -5.022 -0.157 4.938 1.00 84.69 71 SER A N 1
ATOM 553 C CA . SER A 1 71 ? -5.633 -0.888 3.819 1.00 84.69 71 SER A CA 1
ATOM 554 C C . SER A 1 71 ? -5.712 -0.046 2.540 1.00 84.69 71 SER A C 1
ATOM 556 O O . SER A 1 71 ? -5.503 -0.562 1.445 1.00 84.69 71 SER A O 1
ATOM 558 N N . MET A 1 72 ? -6.019 1.249 2.656 1.00 83.12 72 MET A N 1
ATOM 559 C CA . MET A 1 72 ? -6.087 2.165 1.516 1.00 83.12 72 MET A CA 1
ATOM 560 C C . MET A 1 72 ? -4.722 2.378 0.865 1.00 83.12 72 MET A C 1
ATOM 562 O O . MET A 1 72 ? -4.669 2.375 -0.362 1.00 83.12 72 MET A O 1
ATOM 566 N N . LEU A 1 73 ? -3.652 2.488 1.658 1.00 83.50 73 LEU A N 1
ATOM 567 C CA . LEU A 1 73 ? -2.280 2.539 1.146 1.00 83.50 73 LEU A CA 1
ATOM 568 C C . LEU A 1 73 ? -1.902 1.246 0.417 1.00 83.50 73 LEU A C 1
ATOM 570 O O . LEU A 1 73 ? -1.375 1.289 -0.684 1.00 83.50 73 LEU A O 1
ATOM 574 N N . ALA A 1 74 ? -2.230 0.080 0.980 1.00 87.06 74 ALA A N 1
ATOM 575 C CA . ALA A 1 74 ? -1.930 -1.192 0.322 1.00 87.06 74 ALA A CA 1
ATOM 576 C C . ALA A 1 74 ? -2.630 -1.327 -1.049 1.00 87.06 74 ALA A C 1
ATOM 578 O O . ALA A 1 74 ? -2.045 -1.844 -1.999 1.00 87.06 74 ALA A O 1
ATOM 579 N N . VAL A 1 75 ? -3.876 -0.849 -1.170 1.00 88.25 75 VAL A N 1
ATOM 580 C CA . VAL A 1 75 ? -4.616 -0.831 -2.448 1.00 88.25 75 VAL A CA 1
ATOM 581 C C . VAL A 1 75 ? -4.001 0.150 -3.446 1.00 88.25 75 VAL A C 1
ATOM 583 O O . VAL A 1 75 ? -3.937 -0.151 -4.639 1.00 88.25 75 VAL A O 1
ATOM 586 N N . GLU A 1 76 ? -3.588 1.320 -2.972 1.00 86.50 76 GLU A N 1
ATOM 587 C CA . GLU A 1 76 ? -2.918 2.346 -3.768 1.00 86.50 76 GLU A CA 1
ATOM 588 C C . GLU A 1 76 ? -1.604 1.823 -4.350 1.00 86.50 76 GLU A C 1
ATOM 590 O O . GLU A 1 76 ? -1.484 1.765 -5.575 1.00 86.50 76 GLU A O 1
ATOM 595 N N . ASP A 1 77 ? -0.696 1.320 -3.506 1.00 88.44 77 ASP A N 1
ATOM 596 C CA . ASP A 1 77 ? 0.558 0.699 -3.938 1.00 88.44 77 ASP A CA 1
ATOM 597 C C . ASP A 1 77 ? 0.300 -0.395 -4.973 1.00 88.44 77 ASP A C 1
ATOM 599 O O . ASP A 1 77 ? 0.895 -0.407 -6.049 1.00 88.44 77 ASP A O 1
ATOM 603 N N . PHE A 1 78 ? -0.596 -1.336 -4.658 1.00 89.19 78 PHE A N 1
ATOM 604 C CA . PHE A 1 78 ? -0.870 -2.458 -5.545 1.00 89.19 78 PHE A CA 1
ATOM 605 C C . PHE A 1 78 ? -1.370 -1.982 -6.912 1.00 89.19 78 PHE A C 1
ATOM 607 O O . PHE A 1 78 ? -0.966 -2.524 -7.943 1.00 89.19 78 PHE A O 1
ATOM 614 N N . THR A 1 79 ? -2.215 -0.948 -6.933 1.00 92.00 79 THR A N 1
ATOM 615 C CA . THR A 1 79 ? -2.686 -0.333 -8.177 1.00 92.00 79 THR A CA 1
ATOM 616 C C . THR A 1 79 ? -1.519 0.300 -8.930 1.00 92.00 79 THR A C 1
ATOM 618 O O . THR A 1 79 ? -1.338 0.003 -10.108 1.00 92.00 79 THR A O 1
ATOM 621 N N . TRP A 1 80 ? -0.689 1.095 -8.254 1.00 90.38 80 TRP A N 1
ATOM 622 C CA . TRP A 1 80 ? 0.486 1.751 -8.833 1.00 90.38 80 TRP A CA 1
ATOM 623 C C . TRP A 1 80 ? 1.441 0.735 -9.476 1.00 90.38 80 TRP A C 1
ATOM 625 O O . TRP A 1 80 ? 1.817 0.861 -10.643 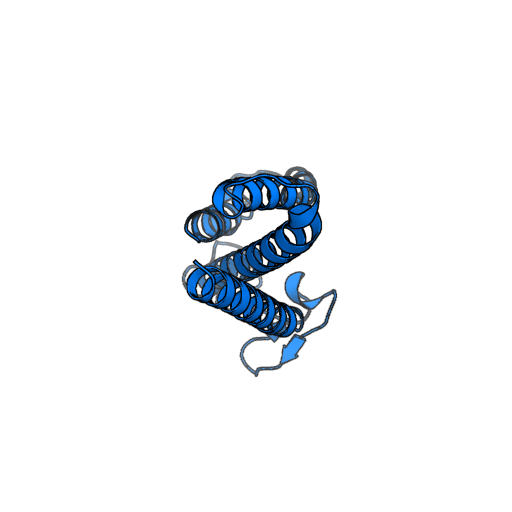1.00 90.38 80 TRP A O 1
ATOM 635 N N . PHE A 1 81 ? 1.775 -0.337 -8.757 1.00 92.12 81 PHE A N 1
ATOM 636 C CA . PHE A 1 81 ? 2.675 -1.382 -9.247 1.00 92.12 81 PHE A CA 1
ATOM 637 C C . PHE A 1 81 ? 2.048 -2.226 -10.355 1.00 92.12 81 PHE A C 1
ATOM 639 O O . PHE A 1 81 ? 2.744 -2.637 -11.284 1.00 92.12 81 PHE A O 1
ATOM 646 N N . THR A 1 82 ? 0.732 -2.446 -10.308 1.00 93.19 82 THR A N 1
ATOM 647 C CA . THR A 1 82 ? 0.012 -3.086 -11.412 1.00 93.19 82 THR A CA 1
ATOM 648 C C . THR A 1 82 ? 0.108 -2.231 -12.670 1.00 93.19 82 THR A C 1
ATOM 650 O O . THR A 1 82 ? 0.479 -2.761 -13.714 1.00 93.19 82 THR A O 1
ATOM 653 N N . LEU A 1 83 ? -0.144 -0.919 -12.578 1.00 90.75 83 LEU A N 1
ATOM 654 C CA . LEU A 1 83 ? -0.015 0.009 -13.707 1.00 90.75 83 LEU A CA 1
ATOM 655 C C . LEU A 1 83 ? 1.394 -0.025 -14.298 1.00 90.75 83 LEU A C 1
ATOM 657 O O . LEU A 1 83 ? 1.534 -0.170 -15.510 1.00 90.75 83 LEU A O 1
ATOM 661 N N . ARG A 1 84 ? 2.433 -0.015 -13.457 1.00 9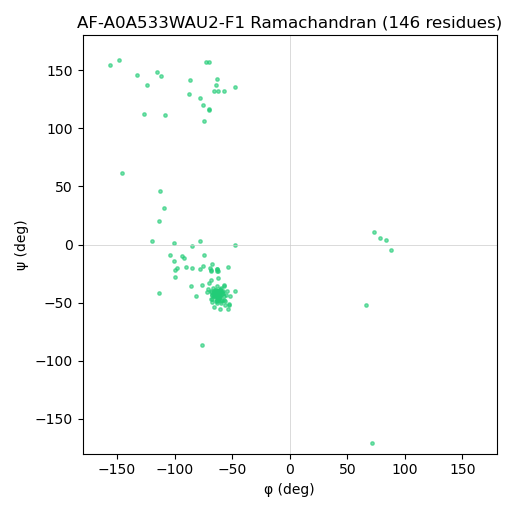1.31 84 ARG A N 1
ATOM 662 C CA . ARG A 1 84 ? 3.818 -0.183 -13.916 1.00 91.31 84 ARG A CA 1
ATOM 663 C C . ARG A 1 84 ? 4.065 -1.482 -14.669 1.00 91.31 84 ARG A C 1
ATOM 665 O O . ARG A 1 84 ? 4.803 -1.503 -15.656 1.00 91.31 84 ARG A O 1
ATOM 672 N N . ALA A 1 85 ? 3.504 -2.578 -14.181 1.00 92.56 85 ALA A N 1
ATOM 673 C CA . ALA A 1 85 ? 3.712 -3.879 -14.789 1.00 92.56 85 ALA A CA 1
ATOM 674 C C . ALA A 1 85 ? 2.970 -4.012 -16.129 1.00 92.56 85 ALA A C 1
ATOM 676 O O . ALA A 1 85 ? 3.534 -4.563 -17.073 1.00 92.56 85 ALA A O 1
ATOM 677 N N . VAL A 1 86 ? 1.730 -3.515 -16.228 1.00 93.62 86 VAL A N 1
ATOM 678 C CA . VAL A 1 86 ? 0.859 -3.770 -17.394 1.00 93.62 86 VAL A CA 1
ATOM 679 C C . VAL A 1 86 ? 0.821 -2.638 -18.418 1.00 93.62 86 VAL A C 1
ATOM 681 O O . VAL A 1 86 ? 0.578 -2.893 -19.594 1.00 93.62 86 VAL A O 1
ATOM 684 N N . ALA A 1 87 ? 1.036 -1.398 -17.991 1.00 91.06 87 ALA A N 1
ATOM 685 C CA . ALA A 1 87 ? 0.936 -0.203 -18.823 1.00 91.06 87 ALA A CA 1
ATOM 686 C C . ALA A 1 87 ? 1.973 0.852 -18.380 1.00 91.06 87 ALA A C 1
ATOM 688 O O . ALA A 1 87 ? 1.591 1.943 -17.937 1.00 91.06 87 ALA A O 1
ATOM 689 N N . PRO A 1 88 ? 3.280 0.524 -18.465 1.00 89.06 88 PRO A N 1
ATOM 690 C CA . PRO A 1 88 ? 4.341 1.378 -17.954 1.00 89.06 88 PRO A CA 1
ATOM 691 C C . PRO A 1 88 ? 4.399 2.725 -18.671 1.00 89.06 88 PRO A C 1
ATOM 693 O O . PRO A 1 88 ? 4.236 2.804 -19.891 1.00 89.06 88 PRO A O 1
ATOM 696 N N . MET A 1 89 ? 4.698 3.780 -17.915 1.00 84.69 89 MET A N 1
ATOM 697 C CA . MET A 1 89 ? 5.010 5.090 -18.489 1.00 84.69 89 MET A CA 1
ATOM 698 C C . MET A 1 89 ? 6.370 5.065 -19.205 1.00 84.69 89 MET A C 1
ATOM 700 O O . MET A 1 89 ? 7.255 4.260 -18.892 1.00 84.69 89 MET A O 1
ATOM 704 N N . HIS A 1 90 ? 6.570 5.983 -20.151 1.00 79.88 90 HIS A N 1
ATOM 705 C CA . HIS A 1 90 ? 7.861 6.126 -20.816 1.00 79.88 90 HIS A CA 1
ATOM 706 C C . HIS A 1 90 ? 8.933 6.600 -19.820 1.00 79.88 90 HIS A C 1
ATOM 708 O O . HIS A 1 90 ? 8.716 7.548 -19.072 1.00 79.88 90 HIS A O 1
ATOM 714 N N . GLY A 1 91 ? 10.099 5.950 -19.808 1.00 76.31 91 GLY A N 1
ATOM 715 C CA . GLY A 1 91 ? 11.203 6.311 -18.911 1.00 76.31 91 GLY A CA 1
ATOM 716 C C . GLY A 1 91 ? 11.132 5.717 -17.496 1.00 76.31 91 GLY A C 1
ATOM 717 O O . GLY A 1 91 ? 12.014 6.005 -16.687 1.00 76.31 91 GLY A O 1
ATOM 718 N N . ASP A 1 92 ? 10.150 4.863 -17.184 1.00 83.38 92 ASP A N 1
ATOM 719 C CA . ASP A 1 92 ? 10.160 4.094 -15.934 1.00 83.38 92 ASP A CA 1
ATOM 720 C C . ASP A 1 92 ? 11.265 3.025 -15.965 1.00 83.38 92 ASP A C 1
ATOM 722 O O . ASP A 1 92 ? 11.234 2.077 -16.750 1.00 83.38 92 ASP A O 1
ATOM 726 N N . VAL A 1 93 ? 12.249 3.167 -15.076 1.00 83.38 93 VAL A N 1
ATOM 727 C CA . VAL A 1 93 ? 13.401 2.259 -14.950 1.00 83.38 93 VAL A CA 1
ATOM 728 C C . VAL A 1 93 ? 13.015 0.831 -14.553 1.00 83.38 93 VAL A C 1
ATOM 730 O O . VAL A 1 93 ? 13.783 -0.104 -14.784 1.00 83.38 93 VAL A O 1
ATOM 733 N N . ASN A 1 94 ? 11.831 0.654 -13.968 1.00 87.94 94 ASN A N 1
ATOM 734 C CA . ASN A 1 94 ? 11.296 -0.626 -13.518 1.00 87.94 94 ASN A CA 1
ATOM 735 C C . ASN A 1 94 ? 10.065 -1.056 -14.336 1.00 87.94 94 ASN A C 1
ATOM 737 O O . ASN A 1 94 ? 9.290 -1.900 -13.878 1.00 87.94 94 ASN A O 1
ATOM 741 N N . ALA A 1 95 ? 9.884 -0.501 -15.539 1.00 87.75 95 ALA A N 1
ATOM 742 C CA . ALA A 1 95 ? 8.806 -0.863 -16.454 1.00 87.75 95 ALA A CA 1
ATOM 743 C C . ALA A 1 95 ? 8.667 -2.387 -16.626 1.00 87.75 95 ALA A C 1
ATOM 745 O O . ALA A 1 95 ? 9.658 -3.107 -16.792 1.00 87.75 95 ALA A O 1
ATOM 746 N N . GLY A 1 96 ? 7.426 -2.881 -16.589 1.00 90.19 96 GLY A N 1
ATOM 747 C CA . GLY A 1 96 ? 7.125 -4.308 -16.744 1.00 90.19 96 GLY A CA 1
ATOM 748 C C . GLY A 1 96 ? 7.377 -5.161 -15.495 1.00 90.19 96 GLY A C 1
ATOM 749 O O . GLY A 1 96 ? 7.241 -6.382 -15.558 1.00 90.19 96 GLY A O 1
ATOM 750 N N . LYS A 1 97 ? 7.734 -4.554 -14.355 1.00 90.75 97 LYS A N 1
ATOM 751 C CA . LYS A 1 97 ? 7.942 -5.252 -13.075 1.00 90.75 97 LYS A CA 1
ATOM 752 C C . LYS A 1 97 ? 6.913 -4.808 -12.036 1.00 90.75 97 LYS A C 1
ATOM 754 O O . LYS A 1 97 ? 6.500 -3.653 -12.044 1.00 90.75 97 LYS A O 1
ATOM 759 N N . LEU A 1 98 ? 6.533 -5.705 -11.119 1.00 91.81 98 LEU A N 1
ATOM 760 C CA . LEU A 1 98 ? 5.593 -5.404 -10.029 1.00 91.81 98 LEU A CA 1
ATOM 761 C C . LEU A 1 98 ? 6.249 -4.603 -8.916 1.00 91.81 98 LEU A C 1
ATOM 763 O O . LEU A 1 98 ? 6.196 -3.394 -9.000 1.00 91.81 98 LEU A O 1
ATOM 767 N N . ILE A 1 99 ? 6.897 -5.214 -7.925 1.00 92.00 99 ILE A N 1
ATOM 768 C CA . ILE A 1 99 ? 7.630 -4.520 -6.851 1.00 92.00 99 ILE A CA 1
ATOM 769 C C . ILE A 1 99 ? 9.064 -5.044 -6.846 1.00 92.00 99 ILE A C 1
ATOM 771 O O . ILE A 1 99 ? 9.286 -6.249 -6.964 1.00 92.00 99 ILE A O 1
ATOM 775 N N . MET A 1 100 ? 10.042 -4.159 -6.694 1.00 90.56 100 MET A N 1
ATOM 776 C CA . MET A 1 100 ? 11.461 -4.500 -6.644 1.00 90.56 100 MET A CA 1
ATOM 777 C C . MET A 1 100 ? 12.033 -4.258 -5.244 1.00 90.56 100 MET A C 1
ATOM 779 O O . MET A 1 100 ? 11.659 -3.316 -4.544 1.00 90.56 100 MET A O 1
ATOM 783 N N . SER A 1 101 ? 12.976 -5.108 -4.836 1.00 87.50 101 SER A N 1
ATOM 784 C CA . SER A 1 101 ? 13.719 -4.900 -3.591 1.00 87.50 101 SER A CA 1
ATOM 785 C C . SER A 1 101 ? 14.547 -3.614 -3.672 1.00 87.50 101 SER A C 1
ATOM 787 O O . SER A 1 101 ? 15.163 -3.328 -4.700 1.00 87.50 101 SER A O 1
ATOM 789 N N . GLY A 1 102 ? 14.545 -2.828 -2.596 1.00 83.00 102 GLY A N 1
ATOM 790 C CA . GLY A 1 102 ? 15.207 -1.524 -2.531 1.00 83.00 102 GLY A CA 1
ATOM 791 C C . GLY A 1 102 ? 14.338 -0.351 -2.993 1.00 83.00 102 GLY A C 1
ATOM 792 O O . GLY A 1 102 ? 14.756 0.797 -2.850 1.00 83.00 102 GLY A O 1
ATOM 793 N N . GLU A 1 103 ? 13.120 -0.597 -3.489 1.00 83.62 103 GLU A N 1
ATOM 794 C CA . GLU A 1 103 ? 12.134 0.464 -3.723 1.00 83.62 103 GLU A CA 1
ATOM 795 C C . GLU A 1 103 ? 11.546 0.986 -2.413 1.00 83.62 103 GLU A C 1
ATOM 797 O O . GLU A 1 103 ? 11.529 0.278 -1.407 1.00 83.62 103 GLU A O 1
ATOM 802 N N . TRP A 1 104 ? 11.023 2.212 -2.439 1.00 80.62 104 TRP A N 1
ATOM 803 C CA . TRP A 1 104 ? 10.514 2.949 -1.277 1.00 80.62 104 TRP A CA 1
ATOM 804 C C . TRP A 1 104 ? 9.577 2.127 -0.371 1.00 80.62 104 TRP A C 1
ATOM 806 O O . TRP A 1 104 ? 9.725 2.160 0.849 1.00 80.62 104 TRP A O 1
ATOM 816 N N . THR A 1 105 ? 8.688 1.311 -0.947 1.00 82.25 105 THR A N 1
ATOM 817 C CA . THR A 1 105 ? 7.748 0.462 -0.189 1.00 82.25 105 THR A CA 1
ATOM 818 C C . THR A 1 105 ? 8.455 -0.677 0.572 1.00 82.25 105 THR A C 1
ATOM 820 O O . THR A 1 105 ? 7.971 -1.162 1.591 1.00 82.25 105 THR A O 1
ATOM 823 N N . THR A 1 106 ? 9.656 -1.073 0.138 1.00 87.00 106 THR A N 1
ATOM 824 C CA . THR A 1 106 ? 10.478 -2.132 0.755 1.00 87.00 106 THR A CA 1
ATOM 825 C C . THR A 1 106 ? 11.609 -1.596 1.639 1.00 87.00 106 THR A C 1
ATOM 827 O O . THR A 1 106 ? 12.185 -2.357 2.412 1.00 87.00 106 THR A O 1
ATOM 830 N N . GLN A 1 107 ? 11.944 -0.304 1.557 1.00 82.38 107 GLN A N 1
ATOM 831 C CA . GLN A 1 107 ? 13.144 0.263 2.193 1.00 82.38 107 GLN A CA 1
ATOM 832 C C . GLN A 1 107 ? 13.103 0.237 3.724 1.00 82.38 107 GLN A C 1
ATOM 834 O O . GLN A 1 107 ? 14.122 -0.006 4.363 1.00 82.38 107 GLN A O 1
ATOM 839 N N . PHE A 1 108 ? 11.935 0.479 4.321 1.00 79.31 108 PHE A N 1
ATOM 840 C CA . PHE A 1 108 ? 11.833 0.677 5.771 1.00 79.31 108 PHE A CA 1
ATOM 841 C C . PHE A 1 108 ? 11.694 -0.620 6.567 1.00 79.31 108 PHE A C 1
ATOM 843 O O . PHE A 1 108 ? 12.206 -0.719 7.677 1.00 79.31 108 PHE A O 1
ATOM 850 N N . MET A 1 109 ? 10.992 -1.613 6.019 1.00 85.44 109 MET A N 1
ATOM 851 C CA . MET A 1 109 ? 10.713 -2.878 6.713 1.00 85.44 109 MET A CA 1
ATOM 852 C C . MET A 1 109 ? 11.284 -4.097 5.992 1.00 85.44 109 MET A C 1
ATOM 854 O O . MET A 1 109 ? 11.074 -5.224 6.436 1.00 85.44 109 MET A O 1
ATOM 858 N N . GLY A 1 110 ? 12.005 -3.891 4.891 1.00 89.56 110 GLY A N 1
ATOM 859 C CA . GLY A 1 110 ? 12.447 -4.958 4.008 1.00 89.56 110 GLY A CA 1
ATOM 860 C C . GLY A 1 110 ? 11.301 -5.560 3.196 1.00 89.56 110 GLY A C 1
ATOM 861 O O . GLY A 1 110 ? 10.165 -5.070 3.169 1.00 89.56 110 GLY A O 1
ATOM 862 N N . SER A 1 111 ? 11.614 -6.662 2.528 1.00 92.69 111 SER A N 1
ATOM 863 C CA . SER A 1 111 ? 10.655 -7.437 1.750 1.00 92.69 111 SER A CA 1
ATOM 864 C C . SER A 1 111 ? 11.014 -8.915 1.757 1.00 92.69 111 SER A C 1
ATOM 866 O O . SER A 1 111 ? 12.163 -9.283 2.009 1.00 92.69 111 SER A O 1
ATOM 868 N N . VAL A 1 112 ? 10.021 -9.750 1.472 1.00 92.94 112 VAL A N 1
ATOM 869 C CA . VAL A 1 112 ? 10.221 -11.152 1.108 1.00 92.94 112 VAL A CA 1
ATOM 870 C C . VAL A 1 112 ? 10.442 -11.220 -0.398 1.00 92.94 112 VAL A C 1
ATOM 872 O O . VAL A 1 112 ? 9.654 -10.661 -1.161 1.00 92.94 112 VAL A O 1
ATOM 875 N N . ASP A 1 113 ? 11.499 -11.903 -0.828 1.00 88.31 113 ASP A N 1
ATOM 876 C CA . ASP A 1 113 ? 11.721 -12.189 -2.244 1.00 88.31 113 ASP A CA 1
ATOM 877 C C . ASP A 1 113 ? 10.768 -13.304 -2.705 1.00 88.31 113 ASP A C 1
ATOM 879 O O . ASP A 1 113 ? 10.783 -14.409 -2.160 1.00 88.31 113 ASP A O 1
ATOM 883 N N . ALA A 1 114 ? 9.923 -13.004 -3.691 1.00 85.75 114 ALA A N 1
ATOM 884 C CA . ALA A 1 114 ? 9.007 -13.947 -4.326 1.00 85.75 114 ALA A CA 1
ATOM 885 C C . ALA A 1 114 ? 9.441 -14.286 -5.767 1.00 85.75 114 ALA A C 1
ATOM 887 O O . ALA A 1 114 ? 8.598 -14.545 -6.630 1.00 85.75 114 ALA A O 1
ATOM 888 N N . HIS A 1 115 ? 10.753 -14.271 -6.034 1.00 81.00 115 HIS A N 1
ATOM 889 C CA . HIS A 1 115 ? 11.437 -14.524 -7.311 1.00 81.00 115 HIS A CA 1
ATOM 890 C C . HIS A 1 115 ? 11.174 -13.486 -8.412 1.00 81.00 115 HIS A C 1
ATOM 892 O O . HIS A 1 115 ? 12.114 -12.966 -9.008 1.00 81.00 115 HIS A O 1
ATOM 898 N N . PHE A 1 116 ? 9.909 -13.185 -8.706 1.00 80.81 116 PHE A N 1
ATOM 899 C CA . PHE A 1 116 ? 9.502 -12.251 -9.766 1.00 80.81 116 PHE A CA 1
ATOM 900 C C . PHE A 1 116 ? 9.050 -10.889 -9.229 1.00 80.81 116 PHE A C 1
ATOM 902 O O . PHE A 1 116 ? 8.816 -9.959 -9.999 1.00 80.81 116 PHE A O 1
ATOM 909 N N . THR A 1 117 ? 8.904 -10.773 -7.911 1.00 90.44 117 THR A N 1
ATOM 910 C CA . THR A 1 117 ? 8.524 -9.542 -7.218 1.00 90.44 117 THR A CA 1
ATOM 911 C C . THR A 1 117 ? 9.014 -9.596 -5.776 1.00 90.44 117 THR A C 1
ATOM 913 O O . THR A 1 117 ? 9.156 -10.671 -5.198 1.00 90.44 117 THR A O 1
ATOM 916 N N . ALA A 1 118 ? 9.228 -8.436 -5.175 1.00 91.81 118 ALA A N 1
ATOM 917 C CA . ALA A 1 118 ? 9.369 -8.291 -3.736 1.00 91.81 118 ALA A CA 1
ATOM 918 C C . ALA A 1 118 ? 7.983 -8.125 -3.092 1.00 91.81 118 ALA A C 1
ATOM 920 O O . ALA A 1 118 ? 7.115 -7.457 -3.648 1.00 91.81 118 ALA A O 1
ATOM 921 N N . ILE A 1 119 ? 7.755 -8.714 -1.920 1.00 91.19 119 ILE A N 1
ATOM 922 C CA . ILE A 1 119 ? 6.547 -8.473 -1.120 1.00 91.19 119 ILE A CA 1
ATOM 923 C C . ILE A 1 119 ? 6.953 -7.650 0.105 1.00 91.19 119 ILE A C 1
ATOM 925 O O . ILE A 1 119 ? 7.667 -8.173 0.965 1.00 91.19 119 ILE A O 1
ATOM 929 N N . PRO A 1 120 ? 6.540 -6.374 0.208 1.00 91.81 120 PRO A N 1
ATOM 930 C CA . PRO A 1 120 ? 6.864 -5.531 1.353 1.00 91.81 120 PRO A CA 1
ATOM 931 C C . PRO A 1 120 ? 6.395 -6.151 2.671 1.00 91.81 120 PRO A C 1
ATOM 933 O O . PRO A 1 120 ? 5.236 -6.545 2.808 1.00 91.81 120 PRO A O 1
ATOM 936 N N . ASN A 1 121 ? 7.269 -6.193 3.681 1.00 91.12 121 ASN A N 1
ATOM 937 C CA . ASN A 1 121 ? 6.928 -6.821 4.964 1.00 91.12 121 ASN A CA 1
ATOM 938 C C . ASN A 1 121 ? 5.750 -6.132 5.674 1.00 91.12 121 ASN A C 1
ATOM 940 O O . ASN A 1 121 ? 4.978 -6.770 6.394 1.00 91.12 121 ASN A O 1
ATOM 944 N N . TRP A 1 122 ? 5.572 -4.831 5.442 1.00 89.12 122 TRP A N 1
ATOM 945 C CA . TRP A 1 122 ? 4.478 -4.068 6.027 1.00 89.12 122 TRP A CA 1
ATOM 946 C C . TRP A 1 122 ? 3.102 -4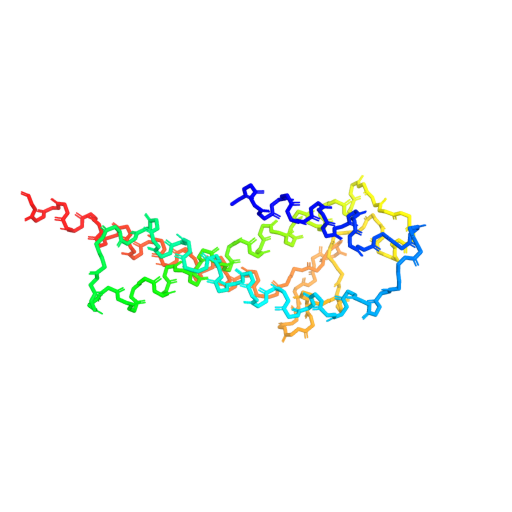.465 5.471 1.00 89.12 122 TRP A C 1
ATOM 948 O O . TRP A 1 122 ? 2.111 -4.284 6.178 1.00 89.12 122 TRP A O 1
ATOM 958 N N . TYR A 1 123 ? 3.011 -5.077 4.281 1.00 89.81 123 TYR A N 1
ATOM 959 C CA . TYR A 1 123 ? 1.742 -5.616 3.773 1.00 89.81 123 TYR A CA 1
ATOM 960 C C . TYR A 1 123 ? 1.198 -6.711 4.691 1.00 89.81 123 TYR A C 1
ATOM 962 O O . TYR A 1 123 ? 0.010 -6.712 5.009 1.00 89.81 123 TYR A O 1
ATOM 970 N N . PHE A 1 124 ? 2.058 -7.607 5.183 1.00 90.19 124 PHE A N 1
ATOM 971 C CA . PHE A 1 124 ? 1.634 -8.652 6.118 1.00 90.19 124 PHE A CA 1
ATOM 972 C C . PHE A 1 124 ? 1.101 -8.050 7.419 1.00 90.19 124 PHE A C 1
ATOM 974 O O . PHE A 1 124 ? 0.050 -8.464 7.909 1.00 90.19 124 PHE A O 1
ATOM 981 N N . LEU A 1 125 ? 1.783 -7.029 7.947 1.00 89.38 125 LEU A N 1
ATOM 982 C CA . LEU A 1 125 ? 1.325 -6.316 9.138 1.00 89.38 125 LEU A CA 1
ATOM 983 C C . LEU A 1 125 ? -0.005 -5.610 8.894 1.00 89.38 125 LEU A C 1
ATOM 985 O O . LEU A 1 125 ? -0.900 -5.715 9.727 1.00 89.38 125 LEU A O 1
ATOM 989 N N . SER A 1 126 ? -0.152 -4.945 7.749 1.00 89.69 126 SER A N 1
ATOM 990 C CA . SER A 1 126 ? -1.380 -4.255 7.360 1.00 89.69 126 SER A CA 1
ATOM 991 C C . SER A 1 126 ? -2.568 -5.212 7.294 1.00 89.69 126 SER A C 1
ATOM 993 O O . SER A 1 126 ? -3.616 -4.935 7.884 1.00 89.69 126 SER A O 1
ATOM 995 N N . VAL A 1 127 ? -2.396 -6.367 6.645 1.00 88.88 127 VAL A N 1
ATOM 996 C CA . VAL A 1 127 ? -3.439 -7.391 6.513 1.00 88.88 127 VAL A CA 1
ATOM 997 C C . VAL A 1 127 ? -3.824 -7.953 7.878 1.00 88.88 127 VAL A C 1
ATOM 999 O O . VAL A 1 127 ? -5.009 -7.984 8.214 1.00 88.88 127 VAL A O 1
ATOM 1002 N N . VAL A 1 128 ? -2.842 -8.361 8.688 1.00 91.62 128 VAL A N 1
ATOM 1003 C CA . VAL A 1 128 ? -3.098 -8.932 10.020 1.00 91.62 128 VAL A CA 1
ATOM 1004 C C . VAL A 1 128 ? -3.775 -7.907 10.927 1.00 91.62 128 VAL A C 1
ATOM 1006 O O . VAL A 1 128 ? -4.794 -8.211 11.549 1.00 91.62 128 VAL A O 1
ATOM 1009 N N . PHE A 1 129 ? -3.255 -6.681 10.972 1.00 92.00 129 PHE A N 1
ATOM 1010 C CA . PHE A 1 129 ? -3.818 -5.597 11.769 1.00 92.00 129 PHE A CA 1
ATOM 1011 C C . PHE A 1 129 ? -5.257 -5.286 11.350 1.00 92.00 129 PHE A C 1
ATOM 1013 O O . PHE A 1 129 ? -6.160 -5.303 12.187 1.00 92.00 129 PHE A O 1
ATOM 1020 N N . SER A 1 130 ? -5.498 -5.091 10.053 1.00 89.19 130 SER A N 1
ATOM 1021 C CA . SER A 1 130 ? -6.827 -4.759 9.534 1.00 89.19 130 SER A CA 1
ATOM 1022 C C . SER A 1 130 ? -7.831 -5.883 9.784 1.00 89.19 130 SER A C 1
ATOM 1024 O O . SER A 1 130 ? -8.961 -5.620 10.200 1.00 89.19 130 SER A O 1
ATOM 1026 N N . ALA A 1 131 ? -7.421 -7.144 9.628 1.00 89.00 131 ALA A N 1
ATOM 1027 C CA . ALA A 1 131 ? -8.266 -8.293 9.937 1.00 89.00 131 ALA A CA 1
ATOM 1028 C C . ALA A 1 131 ? -8.656 -8.338 11.425 1.00 89.00 131 ALA A C 1
ATOM 1030 O O . ALA A 1 131 ? -9.831 -8.527 11.749 1.00 89.00 131 ALA A O 1
ATOM 1031 N N . LEU A 1 132 ? -7.701 -8.130 12.338 1.00 92.12 132 LEU A N 1
ATOM 1032 C CA . LEU A 1 132 ? -7.956 -8.109 13.784 1.00 92.12 132 LEU A CA 1
ATOM 1033 C C . LEU A 1 132 ? -8.912 -6.981 14.184 1.00 92.12 132 LEU A C 1
ATOM 1035 O O . LEU A 1 132 ? -9.849 -7.207 14.958 1.00 92.12 132 LEU A O 1
ATOM 1039 N N . VAL A 1 133 ? -8.721 -5.785 13.632 1.00 89.31 133 VAL A N 1
ATOM 1040 C CA . VAL A 1 133 ? -9.598 -4.636 13.884 1.00 89.31 133 VAL A CA 1
ATOM 1041 C C . VAL A 1 133 ? -11.014 -4.912 13.379 1.00 89.31 133 VAL A C 1
ATOM 1043 O O . VAL A 1 133 ? -11.975 -4.779 14.135 1.00 89.31 133 VAL A O 1
ATOM 1046 N N . MET A 1 134 ? -11.164 -5.421 12.156 1.00 83.00 134 MET A N 1
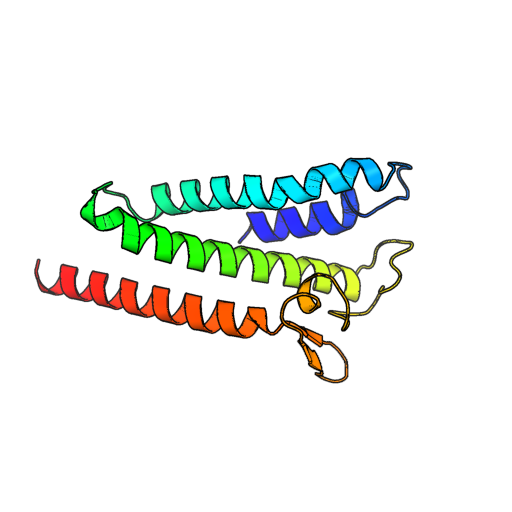ATOM 1047 C CA . MET A 1 134 ? -12.483 -5.751 11.606 1.00 83.00 134 MET A CA 1
ATOM 1048 C C . MET A 1 134 ? -13.195 -6.846 12.410 1.00 83.00 134 MET A C 1
ATOM 1050 O O . MET A 1 134 ? -14.393 -6.739 12.688 1.00 83.00 134 MET A O 1
ATOM 1054 N N . MET A 1 135 ? -12.474 -7.889 12.831 1.00 86.12 135 MET A N 1
ATOM 1055 C CA . MET A 1 135 ? -13.043 -8.961 13.653 1.00 86.12 135 MET A CA 1
ATOM 1056 C C . MET A 1 135 ? -13.489 -8.465 15.031 1.00 86.12 135 MET A C 1
ATOM 1058 O O . MET A 1 135 ? -14.575 -8.828 15.490 1.00 86.12 135 MET A O 1
ATOM 1062 N N . THR A 1 136 ? -12.677 -7.646 15.701 1.00 85.25 136 THR A N 1
ATOM 1063 C CA . THR A 1 136 ? -13.005 -7.117 17.034 1.00 85.25 136 THR A CA 1
ATOM 1064 C C . THR A 1 136 ? -14.182 -6.149 16.976 1.00 85.25 136 THR A C 1
ATOM 1066 O O . THR A 1 136 ? -15.119 -6.297 17.764 1.00 85.25 136 THR A O 1
ATOM 1069 N N . THR A 1 137 ? -14.217 -5.245 15.994 1.00 80.06 137 THR A N 1
ATOM 1070 C CA . THR A 1 137 ? -15.357 -4.342 15.793 1.00 80.06 137 THR A CA 1
ATOM 1071 C C . THR A 1 137 ? -16.637 -5.107 15.473 1.00 80.06 137 THR A C 1
ATOM 1073 O O . THR A 1 137 ? -17.676 -4.833 16.074 1.00 80.06 137 THR A O 1
ATOM 1076 N N . ARG A 1 138 ? -16.581 -6.121 14.601 1.00 76.81 138 ARG A N 1
ATOM 1077 C CA . ARG A 1 138 ? -17.753 -6.953 14.288 1.00 76.81 138 ARG A CA 1
ATOM 1078 C C . ARG A 1 138 ? -18.282 -7.682 15.523 1.00 76.81 138 ARG A C 1
ATOM 1080 O O . ARG A 1 138 ? -19.490 -7.720 15.734 1.00 76.81 138 ARG A O 1
ATOM 1087 N N . ARG A 1 139 ? -17.400 -8.238 16.361 1.00 80.25 139 ARG A N 1
ATOM 1088 C CA . ARG A 1 139 ? -17.800 -8.879 17.629 1.00 80.25 139 ARG A CA 1
ATOM 1089 C C . ARG A 1 139 ? -18.495 -7.895 18.566 1.00 80.25 139 ARG A C 1
ATOM 1091 O O . ARG A 1 139 ? -19.520 -8.243 19.139 1.00 80.25 139 ARG A O 1
ATOM 1098 N N . GLN A 1 140 ? -17.974 -6.676 18.693 1.00 76.69 140 GLN A N 1
ATOM 1099 C CA . GLN A 1 140 ? -18.585 -5.635 19.525 1.00 76.69 140 GLN A CA 1
ATOM 1100 C C . GLN A 1 140 ? -19.966 -5.215 19.006 1.00 76.69 140 GLN A C 1
ATOM 1102 O O . GLN A 1 140 ? -20.893 -5.074 19.798 1.00 76.69 140 GLN A O 1
ATOM 1107 N N . GLN A 1 141 ? -20.127 -5.073 17.688 1.00 73.00 141 GLN A N 1
ATOM 1108 C CA . GLN A 1 141 ? -21.423 -4.774 17.070 1.00 73.00 141 GLN A CA 1
ATOM 1109 C C . GLN A 1 141 ? -22.445 -5.891 17.315 1.00 73.00 141 GLN A C 1
ATOM 1111 O O . GLN A 1 141 ? -23.571 -5.611 17.715 1.00 73.00 141 GLN A O 1
ATOM 1116 N N . LEU A 1 142 ? -22.049 -7.154 17.129 1.00 74.75 142 LEU A N 1
ATOM 1117 C CA . LEU A 1 142 ? -22.919 -8.307 17.383 1.00 74.75 142 LEU A CA 1
ATOM 1118 C C . LEU A 1 142 ? -23.313 -8.419 18.862 1.00 74.75 142 LEU A C 1
ATOM 1120 O O . LEU A 1 142 ? -24.473 -8.689 19.161 1.00 74.75 142 LEU A O 1
ATOM 1124 N N . ALA A 1 143 ? -22.375 -8.179 19.781 1.00 73.88 143 ALA A N 1
ATOM 1125 C CA . ALA A 1 143 ? -22.658 -8.168 21.214 1.00 73.88 143 ALA A CA 1
ATOM 1126 C C . ALA A 1 143 ? -23.639 -7.049 21.595 1.00 73.88 143 AL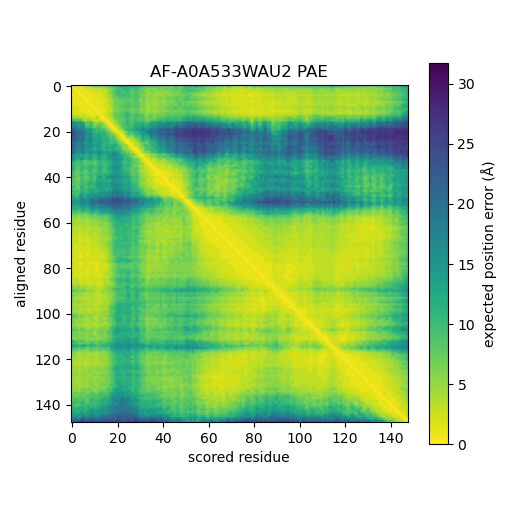A A C 1
ATOM 1128 O O . ALA A 1 143 ? -24.553 -7.293 22.373 1.00 73.88 143 ALA A O 1
ATOM 1129 N N . ALA A 1 144 ? -23.493 -5.853 21.013 1.00 73.12 144 ALA A N 1
ATOM 1130 C CA . ALA A 1 144 ? -24.410 -4.742 21.253 1.00 73.12 144 ALA A CA 1
ATOM 1131 C C . ALA A 1 144 ? -25.839 -5.057 20.775 1.00 73.12 144 ALA A C 1
ATOM 1133 O O . ALA A 1 144 ? -26.788 -4.777 21.502 1.00 73.12 144 ALA A O 1
ATOM 1134 N N . ILE A 1 145 ? -25.985 -5.691 19.603 1.00 72.81 145 ILE A N 1
ATOM 1135 C CA . ILE A 1 145 ? -27.285 -6.130 19.062 1.00 72.81 145 ILE A CA 1
ATOM 1136 C C . ILE A 1 145 ? -27.922 -7.213 19.942 1.00 72.81 145 ILE A C 1
ATOM 1138 O O . ILE A 1 145 ? -29.125 -7.199 20.153 1.00 72.81 145 ILE A O 1
ATOM 1142 N N . ALA A 1 146 ? -27.134 -8.146 20.482 1.00 71.69 146 ALA A N 1
ATOM 1143 C CA . ALA A 1 146 ? -27.653 -9.204 21.353 1.00 71.69 146 ALA A CA 1
ATOM 1144 C C . ALA A 1 146 ? -28.170 -8.686 22.711 1.00 71.69 146 ALA A C 1
ATOM 1146 O O . ALA A 1 146 ? -28.870 -9.410 23.415 1.00 71.69 146 ALA A O 1
ATOM 1147 N N . THR A 1 147 ? -27.803 -7.460 23.094 1.00 69.81 147 THR A N 1
ATOM 1148 C CA . THR A 1 147 ? -28.227 -6.814 24.347 1.00 69.81 147 THR A CA 1
ATOM 1149 C C . THR A 1 147 ? -29.359 -5.793 24.183 1.00 69.81 147 THR A C 1
ATOM 1151 O O . THR A 1 147 ? -29.747 -5.176 25.175 1.00 69.81 147 THR A O 1
ATOM 1154 N N . THR A 1 148 ? -29.869 -5.596 22.962 1.00 57.25 148 THR A N 1
ATOM 1155 C CA . THR A 1 148 ? -31.001 -4.707 22.628 1.00 57.25 148 THR A CA 1
ATOM 1156 C C . THR A 1 148 ? -32.216 -5.505 22.205 1.00 57.25 148 THR A C 1
ATOM 1158 O O . THR A 1 148 ? -33.327 -5.135 22.636 1.00 57.25 148 THR A O 1
#

Foldseek 3Di:
DVVLLVVLVCCQPPLPACPVVDDVVVCVVCVCVLVVVLVVQLVVQLCVPVVDDDPVCVVLSNLQSVLVSLVSVVSNLQSNLVCQQPPHHPPPPQRNARADFPDPLQVPQHFDDPPRHTHRPVVVVSVVSNVVSVVVVVVVVVVVVVVD